Protein AF-E1ZZC5-F1 (afdb_monomer_lite)

Secondary structure (DSSP, 8-state):
-HHHH-TTSPPPPHHHHHHHHHHHHHHS--SPPPP-----SS--HHHHHHHHHHHHH-TT--HHHHHHHHT--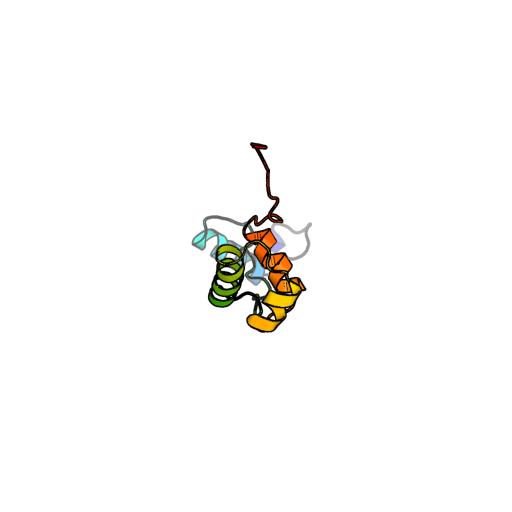HHHHHHHHHHTT------------

InterPro domains:
  IPR009057 Homedomain-like superfamily [SSF46689] (8-83)

Radius of gyration: 25.76 Å; chains: 1; bounding box: 63×34×61 Å

Organism: Camponotus floridanus (NCBI:txid104421)

Structure (mmCIF, N/CA/C/O backbone):
data_AF-E1ZZC5-F1
#
_entry.id   AF-E1ZZC5-F1
#
loop_
_atom_site.group_PDB
_atom_site.id
_atom_site.type_symbol
_atom_site.label_atom_id
_atom_site.label_alt_id
_atom_site.label_comp_id
_atom_site.label_asym_id
_atom_site.label_entity_id
_atom_site.label_seq_id
_atom_site.pdbx_PDB_ins_code
_atom_site.Cartn_x
_atom_site.Cartn_y
_atom_site.Cartn_z
_atom_site.occupancy
_atom_site.B_iso_or_equiv
_atom_site.auth_seq_id
_atom_site.auth_comp_id
_atom_site.auth_asym_id
_atom_site.auth_atom_id
_atom_site.pdbx_PDB_model_num
ATOM 1 N N . LEU A 1 1 ? 24.453 10.298 -36.885 1.00 63.09 1 LEU A N 1
ATOM 2 C CA . LEU A 1 1 ? 23.198 10.145 -37.661 1.00 63.09 1 LEU A CA 1
ATOM 3 C C . LEU A 1 1 ? 22.009 10.850 -37.001 1.00 63.09 1 LEU A C 1
ATOM 5 O O . LEU A 1 1 ? 21.567 11.832 -37.571 1.00 63.09 1 LEU A O 1
ATOM 9 N N . PHE A 1 2 ? 21.543 10.476 -35.801 1.00 69.88 2 PHE A N 1
ATOM 10 C CA . PHE A 1 2 ? 20.398 11.165 -35.160 1.00 69.88 2 PHE A CA 1
ATOM 11 C C . PHE A 1 2 ? 20.663 12.648 -34.807 1.00 69.88 2 PHE A C 1
ATOM 13 O O . PHE A 1 2 ? 19.945 13.530 -35.254 1.00 69.88 2 PHE A O 1
ATOM 20 N N . ASN A 1 3 ? 21.744 12.966 -34.087 1.00 79.50 3 ASN A N 1
ATOM 21 C CA . ASN A 1 3 ? 22.034 14.372 -33.742 1.00 79.50 3 ASN A CA 1
ATOM 22 C C . ASN A 1 3 ? 22.407 15.234 -34.965 1.00 79.50 3 ASN A C 1
ATOM 24 O O . ASN A 1 3 ? 22.151 16.430 -34.971 1.00 79.50 3 ASN A O 1
ATOM 28 N N . ASN A 1 4 ? 22.962 14.626 -36.020 1.00 78.38 4 ASN A N 1
ATOM 29 C CA . ASN A 1 4 ? 23.309 15.335 -37.260 1.00 78.38 4 ASN A CA 1
ATOM 30 C C . ASN A 1 4 ? 22.065 15.690 -38.090 1.00 78.38 4 ASN A C 1
ATOM 32 O O . ASN A 1 4 ? 22.102 16.643 -38.855 1.00 78.38 4 ASN A O 1
ATOM 36 N N . THR A 1 5 ? 20.985 14.912 -37.963 1.00 79.75 5 THR A N 1
ATOM 37 C CA . THR A 1 5 ? 19.710 15.156 -38.661 1.00 79.75 5 THR A CA 1
ATOM 38 C C . THR A 1 5 ? 18.818 16.141 -37.904 1.00 79.75 5 THR A C 1
ATOM 40 O O . THR A 1 5 ? 18.031 16.847 -38.525 1.00 79.75 5 THR A O 1
ATOM 43 N N . PHE A 1 6 ? 18.977 16.251 -36.581 1.00 74.19 6 PHE A N 1
ATOM 44 C CA . PHE A 1 6 ? 18.216 17.164 -35.722 1.00 74.19 6 PHE A CA 1
ATOM 45 C C . PHE A 1 6 ? 19.135 18.134 -34.964 1.00 74.19 6 PHE A C 1
ATOM 47 O O . PHE A 1 6 ? 19.181 18.134 -33.735 1.00 74.19 6 PHE A O 1
ATOM 54 N N . SER A 1 7 ? 19.852 18.978 -35.707 1.00 71.00 7 SER A N 1
ATOM 55 C CA . SER A 1 7 ? 20.884 19.894 -35.195 1.00 71.00 7 SER A CA 1
ATOM 56 C C . SER A 1 7 ? 20.372 21.013 -34.273 1.00 71.00 7 SER A C 1
ATOM 58 O O . SER A 1 7 ? 21.127 21.505 -33.442 1.00 71.00 7 SER A O 1
ATOM 60 N N . ASN A 1 8 ? 19.089 21.385 -34.359 1.00 79.56 8 ASN A N 1
ATOM 61 C CA . ASN A 1 8 ? 18.480 22.462 -33.559 1.00 79.56 8 ASN A CA 1
ATOM 62 C C . ASN A 1 8 ? 17.984 22.009 -32.167 1.00 79.56 8 ASN A C 1
ATOM 64 O O . ASN A 1 8 ? 17.132 22.667 -31.568 1.00 79.56 8 ASN A O 1
ATOM 68 N N . ARG A 1 9 ? 18.441 20.858 -31.654 1.00 73.31 9 ARG A N 1
ATOM 69 C CA . ARG A 1 9 ? 18.019 20.308 -30.353 1.00 73.31 9 ARG A CA 1
ATOM 70 C C . ARG A 1 9 ? 19.216 19.910 -29.496 1.00 73.31 9 ARG A C 1
ATOM 72 O O . ARG A 1 9 ? 20.315 19.695 -29.996 1.00 73.31 9 ARG A O 1
ATOM 79 N N . LEU A 1 10 ? 18.972 19.769 -28.191 1.00 79.19 10 LEU A N 1
ATOM 80 C CA . LEU A 1 10 ? 19.955 19.218 -27.261 1.00 79.19 10 LEU A CA 1
ATOM 81 C C . LEU A 1 10 ? 20.412 17.833 -27.731 1.00 79.19 10 LEU A C 1
ATOM 83 O O . LEU A 1 10 ? 19.592 16.992 -28.108 1.00 79.19 10 LEU A O 1
ATOM 87 N N . LEU A 1 11 ? 21.725 17.611 -27.688 1.00 83.44 11 LEU A N 1
ATOM 88 C CA . LEU A 1 11 ? 22.339 16.365 -28.128 1.00 83.44 11 LEU A CA 1
ATOM 89 C C . LEU A 1 11 ? 21.809 15.196 -27.296 1.00 83.44 11 LEU A C 1
ATOM 91 O O . LEU A 1 11 ? 21.971 15.152 -26.076 1.00 83.44 11 LEU A O 1
ATOM 95 N N . ILE A 1 12 ? 21.210 14.219 -27.971 1.00 85.56 12 ILE A N 1
ATOM 96 C CA . ILE A 1 12 ? 20.763 12.983 -27.337 1.00 85.56 12 ILE A CA 1
ATOM 97 C C . ILE A 1 12 ? 21.911 11.977 -27.383 1.00 85.56 12 ILE A C 1
ATOM 99 O O . ILE A 1 12 ? 22.579 11.801 -28.406 1.00 85.56 12 ILE A O 1
ATOM 103 N N . THR A 1 13 ? 22.160 11.291 -26.271 1.00 89.12 13 THR A N 1
ATOM 104 C CA . THR A 1 13 ? 23.171 10.231 -26.221 1.00 89.12 13 THR A CA 1
ATOM 105 C C . THR A 1 13 ? 22.696 8.983 -26.968 1.00 89.12 13 THR A C 1
ATOM 107 O O . THR A 1 13 ? 21.518 8.618 -26.922 1.00 89.12 13 THR A O 1
ATOM 110 N N . LYS A 1 14 ? 23.625 8.261 -27.613 1.00 87.69 14 LYS A N 1
ATOM 111 C CA . LYS A 1 14 ? 23.333 6.994 -28.317 1.00 87.69 14 LYS A CA 1
ATOM 112 C C . LYS A 1 14 ? 22.582 5.991 -27.427 1.00 87.69 14 LYS A C 1
ATOM 114 O O . LYS A 1 14 ? 21.650 5.338 -27.888 1.00 87.69 14 LYS A O 1
ATOM 119 N N . SER A 1 15 ? 22.954 5.906 -26.147 1.00 91.62 15 SER A N 1
ATOM 120 C CA . SER A 1 15 ? 22.327 5.014 -25.165 1.00 91.62 15 SER A CA 1
ATOM 121 C C . SER A 1 15 ? 20.854 5.340 -24.911 1.00 91.62 15 SER A C 1
ATOM 123 O O . SER A 1 15 ? 20.063 4.428 -24.689 1.00 91.62 15 SER A O 1
ATOM 125 N N . THR A 1 16 ? 20.465 6.615 -24.981 1.00 90.62 16 THR A N 1
ATOM 126 C CA . THR A 1 16 ? 19.065 7.034 -24.834 1.00 90.62 16 THR A CA 1
ATOM 127 C C . THR A 1 16 ? 18.228 6.522 -25.998 1.00 90.62 16 THR A C 1
ATOM 129 O O . THR A 1 16 ? 17.199 5.894 -25.774 1.00 90.62 16 THR A O 1
ATOM 132 N N . VAL A 1 17 ? 18.708 6.703 -27.233 1.00 90.19 17 VAL A N 1
ATOM 133 C CA . VAL A 1 17 ? 18.027 6.193 -28.434 1.00 90.19 17 VAL A CA 1
ATOM 134 C C . VAL A 1 17 ? 17.899 4.672 -28.372 1.00 90.19 17 VAL A C 1
ATOM 136 O O . VAL A 1 17 ? 16.805 4.145 -28.552 1.00 90.19 17 VAL A O 1
ATOM 139 N N . GLN A 1 18 ? 18.985 3.970 -28.037 1.00 92.19 18 GLN A N 1
ATOM 140 C CA . GLN A 1 18 ? 18.980 2.511 -27.934 1.00 92.19 18 GLN A CA 1
ATOM 141 C C . GLN A 1 18 ? 17.978 2.011 -26.884 1.00 92.19 18 GLN A C 1
ATOM 143 O O . GLN A 1 18 ? 17.181 1.128 -27.177 1.00 92.19 18 GLN A O 1
ATOM 148 N N . ARG A 1 19 ? 17.954 2.607 -25.683 1.00 92.56 19 ARG A N 1
ATOM 149 C CA . ARG A 1 19 ? 16.984 2.251 -24.632 1.00 92.56 19 ARG A CA 1
ATOM 150 C C . ARG A 1 19 ? 15.541 2.476 -25.078 1.00 92.56 19 ARG A C 1
ATOM 152 O O . ARG A 1 19 ? 14.680 1.675 -24.726 1.00 92.56 19 ARG A O 1
ATOM 159 N N . THR A 1 20 ? 15.279 3.544 -25.828 1.00 92.69 20 THR A N 1
ATOM 160 C CA . THR A 1 20 ? 13.947 3.837 -26.370 1.00 92.69 20 THR A CA 1
ATOM 161 C C . THR A 1 20 ? 13.524 2.808 -27.414 1.00 92.69 20 THR A C 1
ATOM 163 O O . THR A 1 20 ? 12.411 2.299 -27.322 1.00 92.69 20 THR A O 1
ATOM 166 N N . VAL A 1 21 ? 14.409 2.452 -28.353 1.00 94.00 21 VAL A N 1
ATOM 167 C CA . VAL A 1 21 ? 14.142 1.421 -29.373 1.00 94.00 21 VAL A CA 1
ATOM 168 C C . VAL A 1 21 ? 13.896 0.065 -28.718 1.00 94.00 21 VAL A C 1
ATOM 170 O O . VAL A 1 21 ? 12.839 -0.517 -28.923 1.00 94.00 21 VAL A O 1
ATOM 173 N N . THR A 1 22 ? 14.789 -0.384 -27.830 1.00 94.81 22 THR A N 1
ATOM 174 C CA . THR A 1 22 ? 14.618 -1.653 -27.106 1.00 94.81 22 THR A CA 1
ATOM 175 C C . THR A 1 22 ? 13.329 -1.676 -26.287 1.00 94.81 22 THR A C 1
ATOM 177 O O . THR A 1 22 ? 12.652 -2.697 -26.205 1.00 94.81 22 THR A O 1
ATOM 180 N N . ARG A 1 23 ? 12.951 -0.551 -25.666 1.00 95.12 23 ARG A N 1
ATOM 181 C CA . ARG A 1 23 ? 11.677 -0.455 -24.948 1.00 95.12 23 ARG A CA 1
ATOM 182 C C . ARG A 1 23 ? 10.495 -0.609 -25.901 1.00 95.12 23 ARG A C 1
ATOM 184 O O . ARG A 1 23 ? 9.588 -1.371 -25.590 1.00 95.12 23 ARG A O 1
ATOM 191 N N . PHE A 1 24 ? 10.525 0.080 -27.036 1.00 95.69 24 PHE A N 1
ATOM 192 C CA . PHE A 1 24 ? 9.478 0.001 -28.044 1.00 95.69 24 PHE A CA 1
ATOM 193 C C . PHE A 1 24 ? 9.336 -1.417 -28.611 1.00 95.69 24 PHE A C 1
ATOM 195 O O . PHE A 1 24 ? 8.223 -1.923 -28.657 1.00 95.69 24 PHE A O 1
ATOM 202 N N . GLU A 1 25 ? 10.438 -2.092 -28.941 1.00 96.94 25 GLU A N 1
ATOM 203 C CA . GLU A 1 25 ? 10.430 -3.486 -29.410 1.00 96.94 25 GLU A CA 1
ATOM 204 C C . GLU A 1 25 ? 9.845 -4.447 -28.365 1.00 96.94 25 GLU A C 1
ATOM 206 O O . GLU A 1 25 ? 9.091 -5.352 -28.705 1.00 96.94 25 GLU A O 1
ATOM 211 N N . GLN A 1 26 ? 10.149 -4.235 -27.080 1.00 94.94 26 GLN A N 1
ATOM 212 C CA . GLN A 1 26 ? 9.689 -5.113 -25.998 1.00 94.94 26 GLN A CA 1
ATOM 213 C C . GLN A 1 26 ? 8.239 -4.861 -25.565 1.00 94.94 26 GLN A C 1
ATOM 215 O O . GLN A 1 26 ? 7.561 -5.798 -25.157 1.00 94.94 26 GLN A O 1
ATOM 220 N N . THR A 1 27 ? 7.773 -3.607 -25.568 1.00 93.62 27 THR A N 1
ATOM 221 C CA . THR A 1 27 ? 6.466 -3.237 -24.986 1.00 93.62 27 THR A CA 1
ATOM 222 C C . THR A 1 27 ? 5.497 -2.592 -25.976 1.00 93.62 27 THR A C 1
ATOM 224 O O . THR A 1 27 ? 4.414 -2.182 -25.568 1.00 93.62 27 THR A O 1
ATOM 227 N N . GLY A 1 28 ? 5.885 -2.408 -27.242 1.00 95.06 28 GLY A N 1
ATOM 228 C CA . GLY A 1 28 ? 5.096 -1.699 -28.260 1.00 95.06 28 GLY A CA 1
ATOM 229 C C . GLY A 1 28 ? 4.855 -0.217 -27.948 1.00 95.06 28 GLY A C 1
ATOM 230 O O . GLY A 1 28 ? 3.967 0.409 -28.517 1.00 95.06 28 GLY A O 1
ATOM 231 N N . SER A 1 29 ? 5.598 0.354 -26.994 1.00 94.12 29 SER A N 1
ATOM 232 C CA . SER A 1 29 ? 5.323 1.677 -26.428 1.00 94.12 29 SER A CA 1
ATOM 233 C C . SER A 1 29 ? 6.606 2.440 -26.140 1.00 94.12 29 SER A C 1
ATOM 235 O O . SER A 1 29 ? 7.586 1.886 -25.645 1.00 94.12 29 SER A O 1
ATOM 237 N N . VAL A 1 30 ? 6.571 3.744 -26.417 1.00 92.25 30 VAL A N 1
ATOM 238 C CA . VAL A 1 30 ? 7.659 4.687 -26.118 1.00 92.25 30 VAL A CA 1
ATOM 239 C C . VAL A 1 30 ? 7.548 5.236 -24.685 1.00 92.25 30 VAL A C 1
ATOM 241 O O . VAL A 1 30 ? 8.519 5.776 -24.151 1.00 92.25 30 VAL A O 1
ATOM 244 N N . LYS A 1 31 ? 6.391 5.067 -24.021 1.00 92.62 31 LYS A N 1
ATOM 245 C CA . LYS A 1 31 ? 6.158 5.560 -22.652 1.00 92.62 31 LYS A CA 1
ATOM 246 C C . LYS A 1 31 ? 7.175 4.977 -21.673 1.00 92.62 31 LYS A C 1
ATOM 248 O O . LYS A 1 31 ? 7.634 3.848 -21.831 1.00 92.62 31 LYS A O 1
ATOM 253 N N . ASP A 1 32 ? 7.521 5.749 -20.647 1.00 89.31 32 ASP A N 1
ATOM 254 C CA . ASP A 1 32 ? 8.356 5.248 -19.558 1.00 89.31 32 ASP A CA 1
ATOM 255 C C . ASP A 1 32 ? 7.706 4.058 -18.855 1.00 89.31 32 ASP A C 1
ATOM 257 O O . ASP A 1 32 ? 6.488 3.989 -18.682 1.00 89.31 32 ASP A O 1
ATOM 261 N N . ARG A 1 33 ? 8.551 3.107 -18.447 1.00 87.94 33 ARG A N 1
ATOM 262 C CA . ARG A 1 33 ? 8.106 1.950 -17.676 1.00 87.94 33 ARG A CA 1
ATOM 263 C C . ARG A 1 33 ? 7.610 2.398 -16.303 1.00 87.94 33 ARG A C 1
ATOM 265 O O . ARG A 1 33 ? 8.196 3.323 -15.726 1.00 87.94 33 ARG A O 1
ATOM 272 N N . PRO A 1 34 ? 6.591 1.722 -15.746 1.00 89.06 34 PRO A N 1
ATOM 273 C CA . PRO A 1 34 ? 6.202 1.959 -14.368 1.00 89.06 34 PRO A CA 1
ATOM 274 C C . PRO A 1 34 ? 7.414 1.727 -13.461 1.00 89.06 34 PRO A C 1
ATOM 276 O O . PRO A 1 34 ? 8.135 0.736 -13.588 1.00 89.06 34 PRO A O 1
ATOM 279 N N . ARG A 1 35 ? 7.671 2.677 -12.561 1.00 89.88 35 ARG A N 1
ATOM 280 C CA . ARG A 1 35 ? 8.739 2.555 -11.566 1.00 89.88 35 ARG A CA 1
ATOM 281 C C . ARG A 1 35 ? 8.219 1.705 -10.408 1.00 89.88 35 ARG A C 1
ATOM 283 O O . ARG A 1 35 ? 7.123 1.961 -9.924 1.00 89.88 35 ARG A O 1
ATOM 290 N N . ALA A 1 36 ? 9.019 0.751 -9.930 1.00 84.06 36 ALA A N 1
ATOM 291 C CA . ALA A 1 36 ? 8.644 -0.117 -8.807 1.00 84.06 36 ALA A CA 1
ATOM 292 C C . ALA A 1 36 ? 8.411 0.653 -7.487 1.00 84.06 36 ALA A C 1
ATOM 294 O O . ALA A 1 36 ? 7.663 0.201 -6.624 1.00 84.06 36 ALA A O 1
ATOM 295 N N . GLY A 1 37 ? 9.014 1.839 -7.339 1.00 88.69 37 GLY A N 1
ATOM 296 C CA . GLY A 1 37 ? 8.906 2.646 -6.123 1.00 88.69 37 GLY A CA 1
ATOM 297 C C . GLY A 1 37 ? 9.621 2.016 -4.921 1.00 88.69 37 GLY A C 1
ATOM 298 O O . GLY A 1 37 ? 10.403 1.078 -5.062 1.00 88.69 37 GLY A O 1
ATOM 299 N N . ARG A 1 38 ? 9.386 2.567 -3.724 1.00 85.88 38 ARG A N 1
ATOM 300 C CA . ARG A 1 38 ? 9.939 2.039 -2.466 1.00 85.88 38 ARG A CA 1
ATOM 301 C C . ARG A 1 38 ? 9.077 0.865 -1.970 1.00 85.88 38 ARG A C 1
ATOM 303 O O . ARG A 1 38 ? 7.865 1.060 -1.837 1.00 85.88 38 ARG A O 1
ATOM 310 N N . PRO A 1 39 ? 9.661 -0.301 -1.632 1.00 78.94 39 PRO A N 1
ATOM 311 C CA . PRO A 1 39 ? 8.899 -1.420 -1.084 1.00 78.94 39 PRO A CA 1
ATOM 312 C C . PRO A 1 39 ? 8.299 -1.055 0.280 1.00 78.94 39 PRO A C 1
ATOM 314 O O . PRO A 1 39 ? 8.926 -0.372 1.096 1.00 78.94 39 PRO A O 1
ATOM 317 N N . LYS A 1 40 ? 7.067 -1.505 0.536 1.00 71.81 40 LYS A N 1
ATOM 318 C CA . LYS A 1 40 ? 6.404 -1.343 1.835 1.00 71.81 40 LYS A CA 1
ATOM 319 C C . LYS A 1 40 ? 6.813 -2.504 2.738 1.00 71.81 40 LYS A C 1
ATOM 321 O O . LYS A 1 40 ? 6.437 -3.629 2.463 1.00 71.81 40 LYS A O 1
ATOM 326 N N . THR A 1 41 ? 7.551 -2.225 3.809 1.00 68.94 41 THR A N 1
ATOM 327 C CA . THR A 1 41 ? 8.043 -3.256 4.745 1.00 68.94 41 THR A CA 1
ATOM 328 C C . THR A 1 41 ? 7.087 -3.534 5.905 1.00 68.94 41 THR A C 1
ATOM 330 O O . THR A 1 41 ? 7.010 -4.652 6.390 1.00 68.94 41 THR A O 1
ATOM 333 N N . ALA A 1 42 ? 6.338 -2.525 6.360 1.00 62.38 42 ALA A N 1
ATOM 334 C CA . ALA A 1 42 ? 5.488 -2.635 7.552 1.00 62.38 42 ALA A CA 1
ATOM 335 C C . ALA A 1 42 ? 4.066 -3.169 7.277 1.00 62.38 42 ALA A C 1
ATOM 337 O O . ALA A 1 42 ? 3.309 -3.398 8.211 1.00 62.38 42 ALA A O 1
ATOM 338 N N . SER A 1 43 ? 3.673 -3.299 6.009 1.00 64.56 43 SER A N 1
ATOM 339 C CA . SER A 1 43 ? 2.320 -3.689 5.578 1.00 64.56 43 SER A CA 1
ATOM 340 C C . SER A 1 43 ? 2.425 -4.878 4.625 1.00 64.56 43 SER A C 1
ATOM 342 O O . SER A 1 43 ? 1.916 -4.831 3.506 1.00 64.56 43 SER A O 1
ATOM 344 N N . ASN A 1 44 ? 3.145 -5.913 5.068 1.00 80.19 44 ASN A N 1
ATOM 345 C CA . ASN A 1 44 ? 3.137 -7.218 4.411 1.00 80.19 44 ASN A CA 1
ATOM 346 C C . ASN A 1 44 ? 1.705 -7.763 4.388 1.00 80.19 44 ASN A C 1
ATOM 348 O O . ASN A 1 44 ? 0.901 -7.428 5.264 1.00 80.19 44 ASN A O 1
ATOM 352 N N . ASP A 1 45 ? 1.379 -8.579 3.390 1.00 83.38 45 ASP A N 1
ATOM 353 C CA . ASP A 1 45 ? 0.009 -9.061 3.207 1.00 83.38 45 ASP A CA 1
ATOM 354 C C . ASP A 1 45 ? -0.482 -9.878 4.408 1.00 83.38 45 ASP A C 1
ATOM 356 O O . ASP A 1 45 ? -1.585 -9.617 4.882 1.00 83.38 45 ASP A O 1
ATOM 360 N N . ASP A 1 46 ? 0.372 -10.702 5.018 1.00 87.56 46 ASP A N 1
ATOM 361 C CA . ASP A 1 46 ? 0.040 -11.453 6.239 1.00 87.56 46 ASP A CA 1
ATOM 362 C C . ASP A 1 46 ? -0.341 -10.534 7.407 1.00 87.56 46 ASP A C 1
ATOM 364 O O . ASP A 1 46 ? -1.359 -10.725 8.069 1.00 87.56 46 ASP A O 1
ATOM 368 N N . LYS A 1 47 ? 0.435 -9.463 7.617 1.00 88.56 47 LYS A N 1
ATOM 369 C CA . LYS A 1 47 ? 0.157 -8.466 8.662 1.00 88.56 47 LYS A CA 1
ATOM 370 C C . LYS A 1 47 ? -1.118 -7.682 8.376 1.00 88.56 47 LYS A C 1
ATOM 372 O O . LYS A 1 47 ? -1.824 -7.292 9.302 1.00 88.56 47 LYS A O 1
ATOM 377 N N . ASN A 1 48 ? -1.434 -7.447 7.103 1.00 90.88 48 ASN A N 1
ATOM 378 C CA . ASN A 1 48 ? -2.699 -6.826 6.734 1.00 90.88 48 ASN A CA 1
ATOM 379 C C . ASN A 1 48 ? -3.876 -7.754 7.054 1.00 90.88 48 ASN A C 1
ATOM 381 O O . ASN A 1 48 ? -4.864 -7.2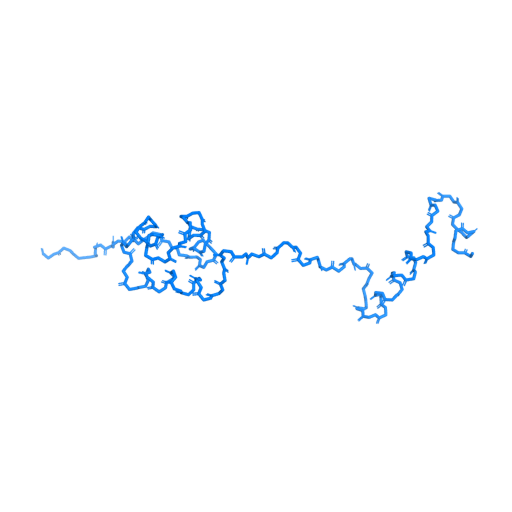77 7.600 1.00 90.88 48 ASN A O 1
ATOM 385 N N . ILE A 1 49 ? -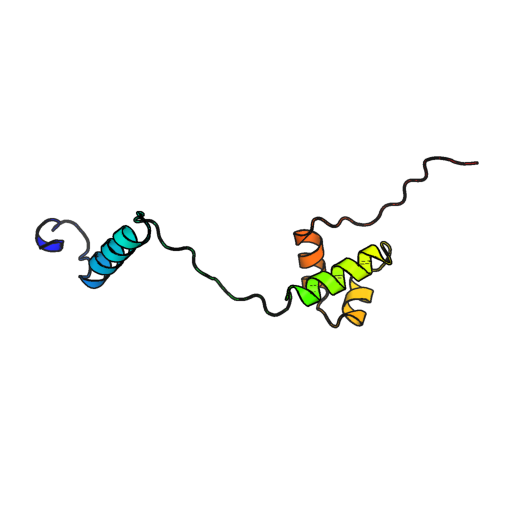3.761 -9.050 6.754 1.00 93.31 49 ILE A N 1
ATOM 386 C CA . ILE A 1 49 ? -4.794 -10.049 7.057 1.00 93.31 49 ILE A CA 1
ATOM 387 C C . ILE A 1 49 ? -5.025 -10.132 8.569 1.00 93.31 49 ILE A C 1
ATOM 389 O O . ILE A 1 49 ? -6.166 -10.010 9.003 1.00 93.31 49 ILE A O 1
ATOM 393 N N . GLU A 1 50 ? -3.954 -10.224 9.363 1.00 93.56 50 GLU A N 1
ATOM 394 C CA . GLU A 1 50 ? -4.015 -10.261 10.833 1.00 93.56 50 GLU A CA 1
ATOM 395 C C . GLU A 1 50 ? -4.770 -9.044 11.403 1.00 93.56 50 GLU A C 1
ATOM 397 O O . GLU A 1 50 ? -5.699 -9.177 12.203 1.00 93.56 50 GLU A O 1
ATOM 402 N N . VAL A 1 51 ? -4.431 -7.838 10.925 1.00 94.00 51 VAL A N 1
ATOM 403 C CA . VAL A 1 51 ? -5.122 -6.605 11.327 1.00 94.00 51 VAL A CA 1
ATOM 404 C C . VAL A 1 51 ? -6.598 -6.667 10.958 1.00 94.00 51 VAL A C 1
ATOM 406 O O . VAL A 1 51 ? -7.436 -6.388 11.810 1.00 94.00 51 VAL A O 1
ATOM 409 N N . LEU A 1 52 ? -6.937 -7.015 9.716 1.00 94.62 52 LEU A N 1
ATOM 410 C CA . LEU A 1 52 ? -8.329 -7.040 9.260 1.00 94.62 52 LEU A CA 1
ATOM 411 C C . LEU A 1 52 ? -9.160 -8.061 10.041 1.00 94.62 52 LEU A C 1
ATOM 413 O O . LEU A 1 52 ? -10.262 -7.732 10.474 1.00 94.62 52 LEU A O 1
ATOM 417 N N . GLN A 1 53 ? -8.608 -9.248 10.295 1.00 94.88 53 GLN A N 1
ATOM 418 C CA . GLN A 1 53 ? -9.269 -10.290 11.072 1.00 94.88 53 GLN A CA 1
ATOM 419 C C . GLN A 1 53 ? -9.614 -9.808 12.488 1.00 94.88 53 GLN A C 1
ATOM 421 O O . GLN A 1 53 ? -10.739 -10.016 12.937 1.00 94.88 53 GLN A O 1
ATOM 426 N N . SER A 1 54 ? -8.723 -9.056 13.146 1.00 94.25 54 SER A N 1
ATOM 427 C CA . SER A 1 54 ? -9.005 -8.505 14.482 1.00 94.25 54 SER A CA 1
ATOM 428 C C . SER A 1 54 ? -10.244 -7.590 14.526 1.00 94.25 54 SER A C 1
ATOM 430 O O . SER A 1 54 ? -10.970 -7.577 15.522 1.00 94.25 54 SER A O 1
ATOM 432 N N . PHE A 1 55 ? -10.517 -6.845 13.445 1.00 94.38 55 PHE A N 1
ATOM 433 C CA . PHE A 1 55 ? -11.697 -5.977 13.326 1.00 94.38 55 PHE A CA 1
ATOM 434 C C . PHE A 1 55 ? -12.949 -6.734 12.871 1.00 94.38 55 PHE A C 1
ATOM 436 O O . PHE A 1 55 ? -14.053 -6.283 13.164 1.00 94.38 55 PHE A O 1
ATOM 443 N N . VAL A 1 56 ? -12.799 -7.869 12.182 1.00 94.25 56 VAL A N 1
ATOM 444 C CA . VAL A 1 56 ? -13.920 -8.774 11.881 1.00 94.25 56 VAL A CA 1
ATOM 445 C C . VAL A 1 56 ? -14.395 -9.469 13.154 1.00 94.25 56 VAL A C 1
ATOM 447 O O . VAL A 1 56 ? -15.591 -9.487 13.425 1.00 94.25 56 VAL A O 1
ATOM 450 N N . GLU A 1 57 ? -13.466 -9.990 13.958 1.00 94.19 57 GLU A N 1
ATOM 451 C CA . GLU A 1 57 ? -13.779 -10.657 15.226 1.00 94.19 57 GLU A CA 1
ATOM 452 C C . GLU A 1 57 ? -14.374 -9.684 16.247 1.00 94.19 57 GLU A C 1
ATOM 454 O O . GLU A 1 57 ? -15.321 -10.019 16.953 1.00 94.19 57 GLU A O 1
ATOM 459 N N . ASN A 1 58 ? -13.832 -8.464 16.324 1.00 92.69 58 ASN A N 1
ATOM 460 C CA . ASN A 1 58 ? -14.277 -7.449 17.271 1.00 92.69 58 ASN A CA 1
ATOM 461 C C . ASN A 1 58 ? -14.361 -6.063 16.606 1.00 92.69 58 ASN A C 1
ATOM 463 O O . ASN A 1 58 ? -13.429 -5.265 16.739 1.00 92.69 58 ASN A O 1
ATOM 467 N N . PRO A 1 59 ? -15.496 -5.702 15.974 1.00 92.25 59 PRO A N 1
ATOM 468 C CA . PRO A 1 59 ? -15.654 -4.423 15.264 1.00 92.25 59 PRO A CA 1
ATOM 469 C C . PRO A 1 59 ? -15.475 -3.172 16.136 1.00 92.25 59 PRO A C 1
ATOM 471 O O . PRO A 1 59 ? -15.170 -2.091 15.635 1.00 92.25 59 PRO A O 1
ATOM 474 N N . HIS A 1 60 ? -15.650 -3.316 17.451 1.00 91.44 60 HIS A N 1
ATOM 475 C CA . HIS A 1 60 ? -15.468 -2.251 18.438 1.00 91.44 60 HIS A CA 1
ATOM 476 C C . HIS A 1 60 ? -14.019 -2.074 18.909 1.00 91.44 60 HIS A C 1
ATOM 478 O O . HIS A 1 60 ? -13.745 -1.196 19.732 1.00 91.44 60 HIS A O 1
ATOM 484 N N . THR A 1 61 ? -13.082 -2.906 18.443 1.00 93.00 61 THR A N 1
ATOM 485 C CA . THR A 1 61 ? -11.679 -2.782 18.844 1.00 93.00 61 THR A CA 1
ATOM 486 C C . THR A 1 61 ? -11.092 -1.442 18.398 1.00 93.00 61 THR A C 1
ATOM 488 O O . THR A 1 61 ? -11.446 -0.877 17.362 1.00 93.00 61 THR A O 1
ATOM 491 N N . SER A 1 62 ? -10.178 -0.902 19.203 1.00 93.50 62 SER A N 1
ATOM 492 C CA . SER A 1 62 ? -9.497 0.347 18.869 1.00 93.50 62 SER A CA 1
ATOM 493 C C . SER A 1 62 ? -8.209 0.070 18.105 1.00 93.50 62 SER A C 1
ATOM 495 O O . SER A 1 62 ? -7.486 -0.881 18.399 1.00 93.50 62 SER A O 1
ATOM 497 N N . ILE A 1 63 ? -7.835 0.992 17.214 1.00 94.88 63 ILE A N 1
ATOM 498 C CA . ILE A 1 63 ? -6.539 0.963 16.514 1.00 94.88 63 ILE A CA 1
ATOM 499 C C . ILE A 1 63 ? -5.369 0.843 17.505 1.00 94.88 63 ILE A C 1
ATOM 501 O O . ILE A 1 63 ? -4.376 0.185 17.212 1.00 94.88 63 ILE A O 1
ATOM 505 N N . ARG A 1 64 ? -5.472 1.469 18.687 1.00 95.75 64 ARG A N 1
ATOM 506 C CA . ARG A 1 64 ? -4.439 1.387 19.729 1.00 95.75 64 ARG A CA 1
ATOM 507 C C . ARG A 1 64 ? -4.317 -0.032 20.292 1.00 95.75 64 ARG A C 1
ATOM 509 O O . ARG A 1 64 ? -3.196 -0.484 20.487 1.00 95.75 64 ARG A O 1
ATOM 516 N N . LYS A 1 65 ? -5.439 -0.714 20.535 1.00 95.19 65 LYS A N 1
ATOM 517 C CA . LYS A 1 65 ? -5.451 -2.090 21.046 1.00 95.19 65 LYS A CA 1
ATOM 518 C C . LYS A 1 65 ? -4.873 -3.054 20.010 1.00 95.19 65 LYS A C 1
ATOM 520 O O . LYS A 1 65 ? -3.927 -3.766 20.324 1.00 95.19 65 LYS A O 1
ATOM 525 N N . THR A 1 66 ? -5.332 -2.973 18.761 1.00 94.75 66 THR A N 1
ATOM 526 C CA . THR A 1 66 ? -4.797 -3.791 17.659 1.00 94.75 66 THR A CA 1
ATOM 527 C C . THR A 1 66 ? -3.307 -3.529 17.416 1.00 94.75 66 THR A C 1
ATOM 529 O O . THR A 1 66 ? -2.550 -4.454 17.155 1.00 94.75 66 THR A O 1
ATOM 532 N N . SER A 1 67 ?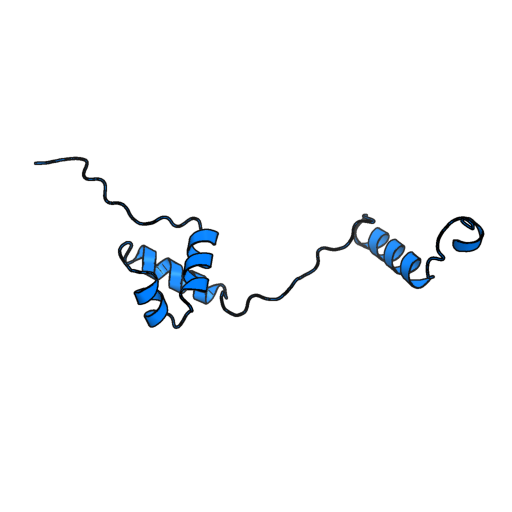 -2.852 -2.278 17.559 1.00 94.81 67 SER A N 1
ATOM 533 C CA . SER A 1 67 ? -1.429 -1.912 17.455 1.00 94.81 67 SER A CA 1
ATOM 534 C C . SER A 1 67 ? -0.560 -2.662 18.457 1.00 94.81 67 SER A C 1
ATOM 536 O O . SER A 1 67 ? 0.499 -3.155 18.082 1.00 94.81 67 SER A O 1
ATOM 538 N N . GLN A 1 68 ? -1.029 -2.776 19.698 1.00 94.19 68 GLN A N 1
ATOM 539 C CA . GLN A 1 68 ? -0.335 -3.510 20.748 1.00 94.19 68 GLN A CA 1
ATOM 540 C C . GLN A 1 68 ? -0.399 -5.030 20.539 1.00 94.19 68 GLN A C 1
ATOM 542 O O . GLN A 1 68 ? 0.557 -5.717 20.870 1.00 94.19 68 GLN A O 1
ATOM 547 N N . GLN A 1 69 ? -1.501 -5.550 19.990 1.00 92.38 69 GLN A N 1
ATOM 548 C CA . GLN A 1 69 ? -1.682 -6.986 19.753 1.00 92.38 69 GLN A CA 1
ATOM 549 C C . GLN A 1 69 ? -0.839 -7.504 18.580 1.00 92.38 69 GLN A C 1
ATOM 551 O O . GLN A 1 69 ? -0.194 -8.536 18.711 1.00 92.38 69 GLN A O 1
ATOM 556 N N . CYS A 1 70 ? -0.821 -6.784 17.455 1.00 89.44 70 CYS A N 1
ATOM 557 C CA . CYS A 1 70 ? -0.159 -7.234 16.224 1.00 89.44 70 CYS A CA 1
ATOM 558 C C . CYS A 1 70 ? 1.302 -6.757 16.092 1.00 89.44 70 CYS A C 1
ATOM 560 O O . CYS A 1 70 ? 1.966 -7.105 15.110 1.00 89.44 70 CYS A O 1
ATOM 562 N N . ASP A 1 71 ? 1.770 -5.932 17.038 1.00 90.81 71 ASP A N 1
ATOM 563 C CA . ASP A 1 71 ? 3.052 -5.208 17.021 1.00 90.81 71 ASP A CA 1
ATOM 564 C C . ASP A 1 71 ? 3.259 -4.381 15.737 1.00 90.81 71 ASP A C 1
ATOM 566 O O . ASP A 1 71 ? 4.242 -4.483 15.003 1.00 90.81 71 ASP A O 1
ATOM 570 N N . ILE A 1 72 ? 2.255 -3.564 15.410 1.00 91.38 72 ILE A N 1
ATOM 571 C CA . ILE A 1 72 ? 2.246 -2.714 14.213 1.00 91.38 72 ILE A CA 1
ATOM 572 C C . ILE A 1 72 ? 1.974 -1.278 14.633 1.00 91.38 72 ILE A C 1
ATOM 574 O O . ILE A 1 72 ? 1.108 -1.012 15.465 1.00 91.38 72 ILE A O 1
ATOM 578 N N . SER A 1 73 ? 2.644 -0.307 14.005 1.00 92.44 73 SER A N 1
ATOM 579 C CA . SER A 1 73 ? 2.369 1.105 14.277 1.00 92.44 73 SER A CA 1
ATOM 580 C C . SER A 1 73 ? 0.899 1.469 14.006 1.00 92.44 73 SER A C 1
ATOM 582 O O . SER A 1 73 ? 0.323 1.103 12.975 1.00 92.44 73 SER A O 1
ATOM 584 N N . LYS A 1 74 ? 0.311 2.299 14.876 1.00 94.88 74 LYS A N 1
ATOM 585 C CA . LYS A 1 74 ? -1.050 2.848 14.702 1.00 94.88 74 LYS A CA 1
ATOM 586 C C . LYS A 1 74 ? -1.275 3.459 13.311 1.00 94.88 74 LYS A C 1
ATOM 588 O O . LYS A 1 74 ? -2.339 3.294 12.722 1.00 94.88 74 LYS A O 1
ATOM 593 N N . SER A 1 75 ? -0.261 4.149 12.777 1.00 93.69 75 SER A N 1
ATOM 594 C CA . SER A 1 75 ? -0.324 4.790 11.456 1.00 93.69 75 SER A CA 1
ATOM 595 C C . SER A 1 75 ? -0.449 3.780 10.313 1.00 93.69 75 SER A C 1
ATOM 597 O O . SER A 1 75 ? -1.156 4.027 9.336 1.00 93.69 75 SER A O 1
ATOM 599 N N . THR A 1 76 ? 0.206 2.625 10.444 1.00 92.50 76 THR A N 1
ATOM 600 C CA . THR A 1 76 ? 0.146 1.545 9.461 1.00 92.50 76 THR A CA 1
ATOM 601 C C . THR A 1 76 ? -1.229 0.894 9.492 1.00 92.50 76 THR A C 1
ATOM 603 O O . THR A 1 76 ? -1.853 0.801 8.443 1.00 92.50 76 THR A O 1
ATOM 606 N N . ILE A 1 77 ? -1.752 0.565 10.679 1.00 94.19 77 ILE A N 1
ATOM 607 C CA . ILE A 1 77 ? -3.106 0.007 10.838 1.00 94.19 77 ILE A CA 1
ATOM 608 C C . ILE A 1 77 ? -4.152 0.941 10.227 1.00 94.19 77 ILE A C 1
ATOM 610 O O . ILE A 1 77 ? -4.976 0.506 9.429 1.00 94.19 77 ILE A O 1
ATOM 614 N N . GLN A 1 78 ? -4.083 2.244 10.519 1.00 93.81 78 GLN A N 1
ATOM 615 C CA . GLN A 1 78 ? -5.010 3.218 9.940 1.00 93.81 78 GLN A CA 1
ATOM 616 C C . GLN A 1 78 ? -4.943 3.248 8.402 1.00 93.81 78 GLN A C 1
ATOM 618 O O . GLN A 1 78 ? -5.977 3.342 7.741 1.00 93.81 78 GLN A O 1
ATOM 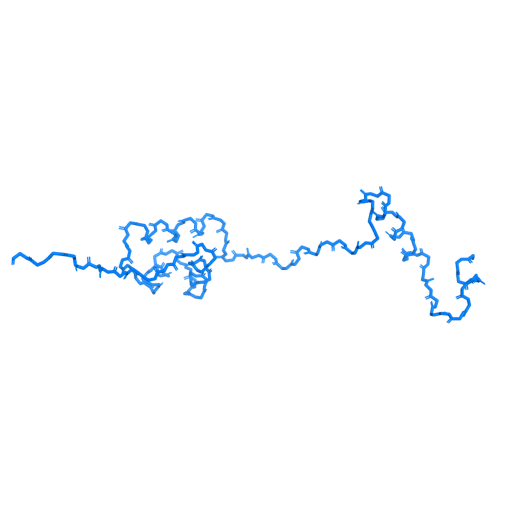623 N N . ARG A 1 79 ? -3.740 3.168 7.814 1.00 93.25 79 ARG A N 1
ATOM 624 C CA . ARG A 1 79 ? -3.561 3.085 6.354 1.00 93.25 79 ARG A CA 1
ATOM 625 C C . ARG A 1 79 ? -4.117 1.780 5.787 1.00 93.25 79 ARG A C 1
ATOM 627 O O . ARG A 1 79 ? -4.738 1.825 4.731 1.00 93.25 79 ARG A O 1
ATOM 634 N N . THR A 1 80 ? -3.923 0.656 6.474 1.00 93.69 80 THR A N 1
ATOM 635 C CA . THR A 1 80 ? -4.469 -0.650 6.086 1.00 93.69 80 THR A CA 1
ATOM 636 C C . THR A 1 80 ? -5.996 -0.612 6.077 1.00 93.69 80 THR A C 1
ATOM 638 O O . THR A 1 80 ? -6.593 -0.913 5.049 1.00 93.69 80 THR A O 1
ATOM 641 N N . LEU A 1 81 ? -6.635 -0.132 7.148 1.00 94.00 81 LEU A N 1
ATOM 642 C CA . LEU A 1 81 ? -8.097 -0.008 7.211 1.00 94.00 81 LEU A CA 1
ATOM 643 C C . LEU A 1 81 ? -8.651 0.876 6.085 1.00 94.00 81 LEU A C 1
ATOM 645 O O . LEU A 1 81 ? -9.615 0.498 5.426 1.00 94.00 81 LEU A O 1
ATOM 649 N N . LYS A 1 82 ? -7.997 2.010 5.793 1.00 93.75 82 LYS A N 1
ATOM 650 C CA . LYS A 1 82 ? -8.369 2.869 4.655 1.00 93.75 82 LYS A CA 1
ATOM 651 C C . LYS A 1 82 ? -8.192 2.173 3.304 1.00 93.75 82 LYS A C 1
ATOM 653 O O . LYS A 1 82 ? -9.046 2.326 2.443 1.00 93.75 82 LYS A O 1
ATOM 658 N N . LYS A 1 83 ? -7.103 1.418 3.111 1.00 93.12 83 LYS A N 1
ATOM 659 C CA . LYS A 1 83 ? -6.824 0.677 1.865 1.00 93.12 83 LYS A CA 1
ATOM 660 C C . LYS A 1 83 ? -7.930 -0.336 1.553 1.00 93.12 83 LYS A C 1
ATOM 662 O O . LYS A 1 83 ? -8.262 -0.510 0.387 1.00 93.12 83 LYS A O 1
ATOM 667 N N . TYR A 1 84 ? -8.479 -0.983 2.580 1.00 93.88 84 TYR A N 1
ATOM 668 C CA . TYR A 1 84 ? -9.526 -2.000 2.448 1.00 93.88 84 TYR A CA 1
ATOM 669 C C . TYR A 1 84 ? -10.942 -1.464 2.717 1.00 93.88 84 TYR A C 1
ATOM 671 O O . TYR A 1 84 ? -11.864 -2.252 2.885 1.00 93.88 84 TYR A O 1
ATOM 679 N N . ASN A 1 85 ? -11.128 -0.138 2.736 1.00 94.38 85 ASN A N 1
ATOM 680 C CA . ASN A 1 85 ? -12.429 0.521 2.904 1.00 94.38 85 ASN A CA 1
ATOM 681 C C . ASN A 1 85 ? -13.183 0.140 4.196 1.00 94.38 85 ASN A C 1
ATOM 683 O O . ASN A 1 85 ? -14.408 0.059 4.210 1.00 94.38 85 ASN A O 1
ATOM 687 N N . TYR A 1 86 ? -12.462 -0.075 5.299 1.00 93.62 86 TYR A N 1
ATOM 688 C CA . TYR A 1 86 ? -13.079 -0.268 6.611 1.00 93.62 86 TYR A CA 1
ATOM 689 C C . TYR A 1 86 ? -13.528 1.074 7.194 1.00 93.62 86 TYR A C 1
ATOM 691 O O . TYR A 1 86 ? -12.777 2.055 7.210 1.00 93.62 86 TYR A O 1
ATOM 699 N N . HIS A 1 87 ? -14.746 1.095 7.730 1.00 89.50 87 HIS A N 1
ATOM 700 C CA . HIS A 1 87 ? -15.341 2.255 8.385 1.00 89.50 87 HIS A CA 1
ATOM 701 C C . HIS A 1 87 ? -15.526 1.995 9.883 1.00 89.50 87 HIS A C 1
ATOM 703 O O . HIS A 1 87 ? -15.690 0.841 10.281 1.00 89.50 87 HIS A O 1
ATOM 709 N N . PRO A 1 88 ? -15.515 3.045 10.728 1.00 88.50 88 PRO A N 1
ATOM 710 C CA . PRO A 1 88 ? -15.865 2.899 12.135 1.00 88.50 88 PRO A CA 1
ATOM 711 C C . PRO A 1 88 ? -17.218 2.205 12.290 1.00 88.50 88 PRO A C 1
ATOM 713 O O . PRO A 1 88 ? -18.198 2.591 11.649 1.00 88.50 88 PRO A O 1
ATOM 716 N N . PHE A 1 89 ? -17.268 1.186 13.143 1.00 87.94 89 PHE A N 1
ATOM 717 C CA . PHE A 1 89 ? -18.497 0.453 13.394 1.00 87.94 89 PHE A CA 1
ATOM 718 C C . PHE A 1 89 ? -19.518 1.350 14.109 1.00 87.94 89 PHE A C 1
ATOM 720 O O . PHE A 1 89 ? -19.224 1.939 15.151 1.00 87.94 89 PHE A O 1
ATOM 727 N N . LYS A 1 90 ? -20.725 1.461 13.542 1.00 84.62 90 LYS A N 1
ATOM 728 C CA . LYS A 1 90 ? -21.839 2.243 14.093 1.00 84.62 90 LYS A CA 1
ATOM 729 C C . LYS A 1 90 ? -23.050 1.333 14.275 1.00 84.62 90 LYS A C 1
ATOM 731 O O . LYS A 1 90 ? -23.651 0.908 13.290 1.00 84.62 90 LYS A O 1
ATOM 736 N N . ILE A 1 91 ? -23.421 1.071 15.528 1.00 84.31 91 ILE A N 1
ATOM 737 C CA . ILE A 1 91 ? -24.661 0.357 15.857 1.00 84.31 91 ILE A CA 1
ATOM 738 C C . ILE A 1 91 ? -25.845 1.214 15.3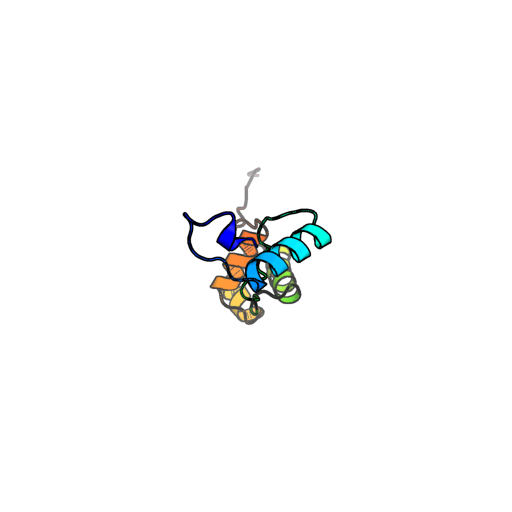93 1.00 84.31 91 ILE A C 1
ATOM 740 O O . ILE A 1 91 ? -25.902 2.411 15.679 1.00 84.31 91 ILE A O 1
ATOM 744 N N . ARG A 1 92 ? -26.789 0.607 14.669 1.00 83.69 92 ARG A N 1
ATOM 745 C CA . ARG A 1 92 ? -28.103 1.194 14.381 1.00 83.69 92 ARG A CA 1
ATOM 746 C C . ARG A 1 92 ? -29.146 0.380 15.133 1.00 83.69 92 ARG A C 1
ATOM 748 O O . ARG A 1 92 ? -29.374 -0.772 14.780 1.00 83.69 92 ARG A O 1
ATOM 755 N N . LEU A 1 93 ? -29.737 0.969 16.166 1.00 84.50 93 LEU A N 1
ATOM 756 C CA . LEU A 1 93 ? -30.904 0.406 16.839 1.00 84.50 93 LEU A CA 1
ATOM 757 C C . LEU A 1 93 ? -32.124 0.721 15.966 1.00 84.50 93 LEU A C 1
ATOM 759 O O . LEU A 1 93 ? -32.408 1.888 15.716 1.00 84.50 93 LEU A O 1
ATOM 763 N N . VAL A 1 94 ? -32.762 -0.311 15.411 1.00 85.12 94 VAL A N 1
ATOM 764 C CA . VAL A 1 94 ? -33.903 -0.176 14.477 1.00 85.12 94 VAL A CA 1
ATOM 765 C C . VAL A 1 94 ? -35.237 -0.519 15.159 1.00 85.12 94 VAL A C 1
ATOM 767 O O . VAL A 1 94 ? -36.293 -0.201 14.626 1.00 85.12 94 VAL A O 1
ATOM 770 N N . GLN A 1 95 ? -35.200 -1.096 16.363 1.00 78.06 95 GLN A N 1
ATOM 771 C CA . GLN A 1 95 ? -36.373 -1.382 17.187 1.00 78.06 95 GLN A CA 1
ATOM 772 C C . GLN A 1 95 ? -36.083 -1.042 18.648 1.00 78.06 95 GLN A C 1
ATOM 774 O O . GLN A 1 95 ? -35.072 -1.484 19.197 1.00 78.06 95 GLN A O 1
ATOM 779 N N . GLU A 1 96 ? -36.991 -0.285 19.253 1.00 68.94 96 GLU A N 1
ATOM 780 C CA . GLU A 1 96 ? -37.184 -0.237 20.701 1.00 68.94 96 GLU A CA 1
ATOM 781 C C . GLU A 1 96 ? -38.350 -1.183 21.027 1.00 68.94 96 GLU A C 1
ATOM 783 O O . GLU A 1 96 ? -39.320 -1.241 20.264 1.00 68.94 96 GLU A O 1
ATOM 788 N N . LEU A 1 97 ? -38.192 -1.991 22.080 1.00 64.69 97 LEU A N 1
ATOM 789 C CA . LEU A 1 97 ? -39.227 -2.891 22.602 1.00 64.69 97 LEU A CA 1
ATOM 790 C C . LEU A 1 97 ? -40.142 -2.144 23.569 1.00 64.69 97 LEU A C 1
ATOM 792 O O . LEU A 1 97 ? -39.593 -1.385 24.399 1.00 64.69 97 LEU A O 1
#

Foldseek 3Di:
DVCVVVVVDDDDDPVVVVVQVVCCVVPVDSDDDDDPPDDDDQPDPVLLVQLVVVCVVPVQDDLVRSCVVSVGDSVNSVVSCVVVVHDRDDDDDPDDD

pLDDT: mean 87.93, std 8.47, range [62.38, 96.94]

Sequence (97 aa):
LFNNTFSNRLLITKSTVQRTVTRFEQTGSVKDRPRAGRPKTASNDDKNIEVLQSFVENPHTSIRKTSQQCDISKSTIQRTLKKYNYHPFKIRLVQEL